Protein AF-A0A2A2Q1C1-F1 (afdb_monomer)

Radius of gyration: 23.85 Å; Cα contacts (8 Å, |Δi|>4): 37; chains: 1; bounding box: 50×36×59 Å

Structure (mmCIF, N/CA/C/O backbone):
data_AF-A0A2A2Q1C1-F1
#
_entry.id   AF-A0A2A2Q1C1-F1
#
loop_
_atom_site.group_PDB
_atom_site.id
_atom_site.type_symbol
_atom_site.label_atom_id
_atom_site.label_alt_id
_atom_site.label_comp_id
_atom_site.label_asym_id
_atom_site.label_entity_id
_atom_site.label_seq_id
_atom_site.pdbx_PDB_ins_code
_atom_site.Cartn_x
_atom_site.Cartn_y
_atom_site.Cartn_z
_atom_site.occupancy
_atom_site.B_iso_or_equiv
_atom_site.auth_seq_id
_atom_site.auth_comp_id
_atom_site.auth_asym_id
_atom_site.auth_atom_id
_atom_site.pdbx_PDB_model_num
ATOM 1 N N . MET A 1 1 ? -21.187 -12.355 27.195 1.00 85.00 1 MET A N 1
ATOM 2 C CA . MET A 1 1 ? -20.391 -12.994 28.270 1.00 85.00 1 MET A CA 1
ATOM 3 C C . MET A 1 1 ? -19.266 -12.049 28.677 1.00 85.00 1 MET A C 1
ATOM 5 O O . MET A 1 1 ? -18.881 -11.233 27.847 1.00 85.00 1 MET A O 1
ATOM 9 N N . LYS A 1 2 ? -18.776 -12.094 29.924 1.00 84.38 2 LYS A N 1
ATOM 10 C CA . LYS A 1 2 ? -17.624 -11.284 30.364 1.00 84.38 2 LYS A CA 1
ATOM 11 C C . LYS A 1 2 ? -16.351 -12.103 30.167 1.00 84.38 2 LYS A C 1
ATOM 13 O O . LYS A 1 2 ? -16.282 -13.227 30.647 1.00 84.38 2 LYS A O 1
ATOM 18 N N . THR A 1 3 ? -15.380 -11.539 29.465 1.00 89.44 3 THR A N 1
ATOM 19 C CA . THR A 1 3 ? -14.096 -12.177 29.159 1.00 89.44 3 THR A CA 1
ATOM 20 C C . THR A 1 3 ? -12.964 -11.254 29.589 1.00 89.44 3 THR A C 1
ATOM 22 O O . THR A 1 3 ? -13.099 -10.031 29.515 1.00 89.44 3 THR A O 1
ATOM 25 N N . THR A 1 4 ? -11.854 -11.835 30.033 1.00 91.38 4 THR A N 1
ATOM 26 C CA . THR A 1 4 ? -10.646 -11.099 30.417 1.00 91.38 4 THR A CA 1
ATOM 27 C C . THR A 1 4 ? -9.554 -11.425 29.408 1.00 91.38 4 THR A C 1
ATOM 29 O O . THR A 1 4 ? -9.300 -12.598 29.153 1.00 91.38 4 THR A O 1
ATOM 32 N N . PHE A 1 5 ? -8.934 -10.396 28.833 1.00 89.50 5 PHE A N 1
ATOM 33 C CA . PHE A 1 5 ? -7.812 -10.522 27.906 1.00 89.50 5 PHE A CA 1
ATOM 34 C C . PHE A 1 5 ? -6.600 -9.831 28.511 1.00 89.50 5 PHE A C 1
ATOM 36 O O . PHE A 1 5 ? -6.723 -8.706 29.001 1.00 89.50 5 PHE A O 1
ATOM 43 N N . ASP A 1 6 ? -5.452 -10.495 28.458 1.00 93.31 6 ASP A N 1
ATOM 44 C CA . ASP A 1 6 ? -4.178 -9.847 28.729 1.00 93.31 6 ASP A CA 1
ATOM 45 C C . ASP A 1 6 ? -3.699 -9.171 27.441 1.00 93.31 6 ASP A C 1
ATOM 47 O O . ASP A 1 6 ? -3.636 -9.803 26.384 1.00 93.31 6 ASP A O 1
ATOM 51 N N . LEU A 1 7 ? -3.452 -7.866 27.508 1.00 93.56 7 LEU A N 1
ATOM 52 C CA . LEU A 1 7 ? -3.081 -7.046 26.363 1.00 93.56 7 LEU A CA 1
ATOM 53 C C . LEU A 1 7 ? -1.830 -6.236 26.705 1.00 93.56 7 LEU A C 1
ATOM 55 O O . LEU A 1 7 ? -1.782 -5.625 27.776 1.00 93.56 7 LEU A O 1
ATOM 59 N N . PRO A 1 8 ? -0.863 -6.133 25.773 1.00 95.75 8 PRO A N 1
ATOM 60 C CA . PRO A 1 8 ? 0.263 -5.225 25.916 1.00 95.75 8 PRO A CA 1
ATOM 61 C C . PRO A 1 8 ? -0.193 -3.799 26.272 1.00 95.75 8 PRO A C 1
ATOM 63 O O . PRO A 1 8 ? -1.176 -3.307 25.701 1.00 95.75 8 PRO A O 1
ATOM 66 N N . PRO A 1 9 ? 0.527 -3.097 27.166 1.00 92.38 9 PRO A N 1
ATOM 67 C CA . PRO A 1 9 ? 0.112 -1.787 27.673 1.00 92.38 9 PRO A CA 1
ATOM 68 C C . PRO A 1 9 ? -0.048 -0.743 26.560 1.00 92.38 9 PRO A C 1
ATOM 70 O O . PRO A 1 9 ? -0.954 0.090 26.620 1.00 92.38 9 PRO A O 1
ATOM 73 N N . GLU A 1 10 ? 0.770 -0.833 25.510 1.00 95.56 10 GLU A N 1
ATOM 74 C CA . GLU A 1 10 ? 0.686 0.046 24.341 1.00 95.56 10 GLU A CA 1
ATOM 75 C C . GLU A 1 10 ? -0.650 -0.105 23.598 1.00 95.56 10 GLU A C 1
ATOM 77 O O . GLU A 1 10 ? -1.296 0.896 23.287 1.00 95.56 10 GLU A O 1
ATOM 82 N N . LEU A 1 11 ? -1.138 -1.338 23.406 1.00 94.75 11 LEU A N 1
ATOM 83 C CA . LEU A 1 11 ? -2.426 -1.580 22.743 1.00 94.75 11 LEU A CA 1
ATOM 84 C C . LEU A 1 11 ? -3.594 -1.063 23.582 1.00 94.75 11 LEU A C 1
ATOM 86 O O . LEU A 1 11 ? -4.543 -0.489 23.050 1.00 94.75 11 LEU A O 1
ATOM 90 N N . VAL A 1 12 ? -3.520 -1.214 24.906 1.00 94.62 12 VAL A N 1
ATOM 91 C CA . VAL A 1 12 ? -4.530 -0.656 25.815 1.00 94.62 12 VAL A CA 1
ATOM 92 C C . VAL A 1 12 ? -4.553 0.872 25.723 1.00 94.62 12 VAL A C 1
ATOM 94 O O . VAL A 1 12 ? -5.632 1.471 25.742 1.00 94.62 12 VAL A O 1
ATOM 97 N N . ARG A 1 13 ? -3.384 1.515 25.605 1.00 95.88 13 ARG A N 1
ATOM 98 C CA . ARG A 1 13 ? -3.273 2.970 25.434 1.00 95.88 13 ARG A CA 1
ATOM 99 C C . ARG A 1 13 ? -3.907 3.429 24.125 1.00 95.88 13 ARG A C 1
ATOM 101 O O . ARG A 1 13 ? -4.723 4.349 24.145 1.00 95.88 13 ARG A O 1
ATOM 108 N N . GLU A 1 14 ? -3.588 2.774 23.014 1.00 95.75 14 GLU A N 1
ATOM 109 C CA . GLU A 1 14 ? -4.164 3.091 21.702 1.00 95.75 14 GLU A CA 1
ATOM 110 C C . GLU A 1 14 ? -5.683 2.909 21.678 1.00 95.75 14 GLU A C 1
ATOM 112 O O . GLU A 1 14 ? -6.409 3.774 21.185 1.00 95.75 14 GLU A O 1
A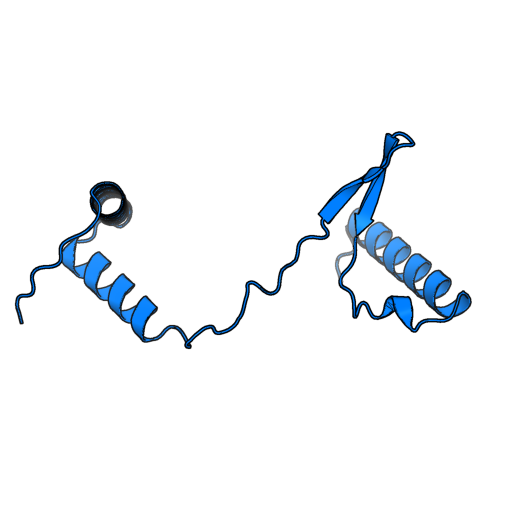TOM 117 N N . LEU A 1 15 ? -6.183 1.824 22.274 1.00 94.25 15 LEU A N 1
ATOM 118 C CA . LEU A 1 15 ? -7.613 1.544 22.343 1.00 94.25 15 LEU A CA 1
ATOM 119 C C . LEU A 1 15 ? -8.365 2.628 23.130 1.00 94.25 15 LEU A C 1
ATOM 121 O O . LEU A 1 15 ? -9.448 3.055 22.725 1.00 94.25 15 LEU A O 1
ATOM 125 N N . LYS A 1 16 ? -7.773 3.115 24.230 1.00 94.44 16 LYS A N 1
ATOM 126 C CA . LYS A 1 16 ? -8.312 4.236 25.016 1.00 94.44 16 LYS A CA 1
ATOM 127 C C . LYS A 1 16 ? -8.307 5.542 24.228 1.00 94.44 16 LYS A C 1
ATOM 129 O O . LYS A 1 16 ? -9.328 6.221 24.215 1.00 94.44 16 LYS A O 1
ATOM 134 N N . LEU A 1 17 ? -7.204 5.875 23.557 1.00 97.19 17 LEU A N 1
ATOM 135 C CA . LEU A 1 17 ? -7.116 7.079 22.722 1.00 97.19 17 LEU A CA 1
ATOM 136 C C . LEU A 1 17 ? -8.180 7.066 21.623 1.00 97.19 17 LEU A C 1
ATOM 138 O O . LEU A 1 17 ? -8.890 8.049 21.432 1.00 97.19 17 LEU A O 1
ATOM 142 N N . ARG A 1 18 ? -8.353 5.923 20.957 1.00 94.38 18 ARG A N 1
ATOM 143 C CA . ARG A 1 18 ? -9.368 5.746 19.919 1.00 94.38 18 ARG A CA 1
ATOM 144 C C . ARG A 1 18 ? -10.788 5.905 20.460 1.00 94.38 18 ARG A C 1
ATOM 146 O O . ARG A 1 18 ? -11.598 6.584 19.841 1.00 94.38 18 ARG A O 1
ATOM 153 N N . ALA A 1 19 ? -11.075 5.342 21.633 1.00 96.44 1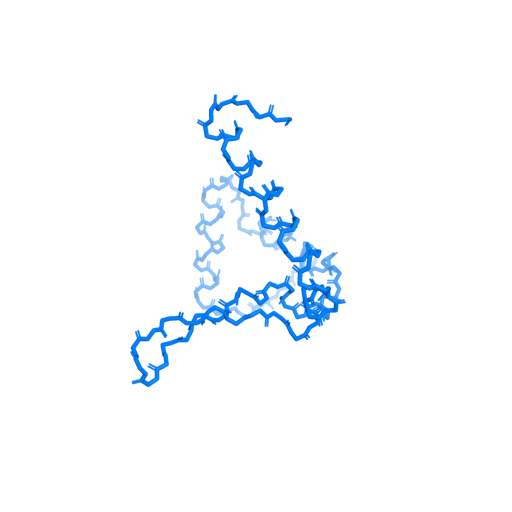9 ALA A N 1
ATOM 154 C CA . ALA A 1 19 ? -12.366 5.506 22.298 1.00 96.44 19 ALA A CA 1
ATOM 155 C C . ALA A 1 19 ? -12.669 6.973 22.646 1.00 96.44 19 ALA A C 1
ATOM 157 O O . ALA A 1 19 ? -13.794 7.425 22.443 1.00 96.44 19 ALA A O 1
ATOM 158 N N . VAL A 1 20 ? -11.662 7.726 23.101 1.00 97.00 20 VAL A N 1
ATOM 159 C CA . VAL A 1 20 ? -11.784 9.169 23.358 1.00 97.00 20 VAL A CA 1
ATOM 160 C C . VAL A 1 20 ? -12.035 9.938 22.061 1.00 97.00 20 VAL A C 1
ATOM 162 O O . VAL A 1 20 ? -12.980 10.717 22.004 1.00 97.00 20 VAL A O 1
ATOM 165 N N . HIS A 1 21 ? -11.242 9.694 21.013 1.00 94.88 21 HIS A N 1
ATOM 166 C CA . HIS A 1 21 ? -11.390 10.379 19.724 1.00 94.88 21 HIS A CA 1
ATOM 167 C C . HIS A 1 21 ? -12.743 10.112 19.056 1.00 94.88 21 HIS A C 1
ATOM 169 O O . HIS A 1 21 ? -13.320 11.015 18.460 1.00 94.88 21 HIS A O 1
ATOM 175 N N . GLU A 1 22 ? -13.259 8.887 19.159 1.00 92.19 22 GLU A N 1
ATOM 176 C CA . GLU A 1 22 ? -14.554 8.515 18.583 1.00 92.19 22 GLU A CA 1
ATOM 177 C C . GLU A 1 22 ? -15.739 8.890 19.497 1.00 92.19 22 GLU A C 1
ATOM 179 O O . GLU A 1 22 ? -16.888 8.759 19.082 1.00 92.19 22 GLU A O 1
ATOM 184 N N . GLY A 1 23 ? -15.496 9.332 20.739 1.00 94.81 23 GLY A N 1
ATOM 185 C CA . GLY A 1 23 ? -16.553 9.597 21.723 1.00 94.81 23 GLY A CA 1
ATOM 186 C C . GLY A 1 23 ? -17.334 8.340 22.130 1.00 94.81 23 GLY A C 1
ATOM 187 O O . GLY A 1 23 ? -18.506 8.416 22.502 1.00 94.81 23 GLY A O 1
ATOM 188 N N . ARG A 1 24 ? -16.709 7.160 22.034 1.00 96.56 24 ARG A N 1
ATOM 189 C CA . ARG A 1 24 ? -17.338 5.845 22.244 1.00 96.56 24 ARG A CA 1
ATOM 190 C C . ARG A 1 24 ? -16.797 5.160 23.493 1.00 96.56 24 ARG A C 1
ATOM 192 O O . ARG A 1 24 ? -15.716 5.464 23.989 1.00 96.56 24 ARG A O 1
ATOM 199 N N . LYS A 1 25 ? -17.536 4.178 24.019 1.00 95.12 25 LYS A N 1
ATOM 200 C CA . LYS A 1 25 ? -17.052 3.376 25.153 1.00 95.12 25 LYS A CA 1
ATOM 201 C C . LYS A 1 25 ? -15.971 2.407 24.677 1.00 95.12 25 LYS A C 1
ATOM 203 O O . LYS A 1 25 ? -16.113 1.771 23.635 1.00 95.12 25 LYS A O 1
ATOM 208 N N . LEU A 1 26 ? -14.945 2.208 25.507 1.00 92.81 26 LEU A N 1
ATOM 209 C CA . LEU A 1 26 ? -13.815 1.315 25.218 1.00 92.81 26 LEU A CA 1
ATOM 210 C C . LEU A 1 26 ? -14.252 -0.099 24.806 1.00 92.81 26 LEU A C 1
ATOM 212 O O . LEU A 1 26 ? -13.700 -0.670 23.876 1.00 92.81 26 LEU A O 1
ATOM 216 N N . LYS A 1 27 ? -15.275 -0.644 25.474 1.00 91.81 27 LYS A N 1
ATOM 217 C CA . LYS A 1 27 ? -15.830 -1.974 25.185 1.00 91.81 27 LYS A CA 1
ATOM 218 C C . LYS A 1 27 ? -16.445 -2.089 23.784 1.00 91.81 27 LYS A C 1
ATOM 220 O O . LYS A 1 27 ? -16.361 -3.153 23.185 1.00 91.81 27 LYS A O 1
ATOM 225 N N . ASP A 1 28 ? -17.035 -1.009 23.273 1.00 94.38 28 ASP A N 1
ATOM 226 C CA . ASP A 1 28 ? -17.712 -1.008 21.975 1.00 94.38 28 ASP A CA 1
ATOM 227 C C . ASP A 1 28 ? -16.663 -0.915 20.858 1.00 94.38 28 ASP A C 1
ATOM 229 O O . ASP A 1 28 ? -16.715 -1.671 19.893 1.00 94.38 28 ASP A O 1
ATOM 233 N N . VAL A 1 29 ? -15.639 -0.074 21.053 1.00 94.75 29 VAL A N 1
ATOM 234 C CA . VAL A 1 29 ? -14.463 -0.003 20.168 1.00 94.75 29 VAL A CA 1
ATOM 235 C C . VAL A 1 29 ? -13.711 -1.335 20.149 1.00 94.75 29 VAL A C 1
ATOM 237 O O . VAL A 1 29 ? -13.366 -1.832 19.081 1.00 94.75 29 VAL A O 1
ATOM 240 N N . ALA A 1 30 ? -13.496 -1.950 21.316 1.00 93.56 30 ALA A N 1
ATOM 241 C CA . ALA A 1 30 ? -12.860 -3.261 21.424 1.00 93.56 30 ALA A CA 1
ATOM 242 C C . ALA A 1 30 ? -13.646 -4.337 20.662 1.00 93.56 30 ALA A C 1
ATOM 244 O O . ALA A 1 30 ? -13.065 -5.091 19.886 1.00 93.56 30 ALA A O 1
ATOM 245 N N . ALA A 1 31 ? -14.968 -4.393 20.857 1.00 93.75 31 ALA A N 1
ATOM 246 C CA . ALA A 1 31 ? -15.828 -5.364 20.190 1.00 93.75 31 ALA A CA 1
ATOM 247 C C . ALA A 1 31 ? -15.825 -5.186 18.665 1.00 93.75 31 ALA A C 1
ATOM 249 O O . ALA A 1 31 ? -15.735 -6.176 17.944 1.00 93.75 31 ALA A O 1
ATOM 250 N N . ASP A 1 32 ? -15.881 -3.949 18.171 1.00 93.94 32 ASP A N 1
ATOM 251 C CA . ASP A 1 32 ? -15.846 -3.670 16.733 1.00 93.94 32 ASP A CA 1
ATOM 252 C C . ASP A 1 32 ? -14.505 -4.050 16.102 1.00 93.94 32 ASP A C 1
ATOM 254 O O . ASP A 1 32 ? -14.478 -4.629 15.018 1.00 93.94 32 ASP A O 1
ATOM 258 N N . LEU A 1 33 ? -13.387 -3.752 16.770 1.00 93.31 33 LEU A N 1
ATOM 259 C CA . LEU A 1 33 ? -12.062 -4.128 16.274 1.00 93.31 33 LEU A CA 1
ATOM 260 C C . LEU A 1 33 ? -11.874 -5.645 16.259 1.00 93.31 33 LEU A C 1
ATOM 262 O O . LEU A 1 33 ? -11.339 -6.172 15.287 1.00 93.31 33 LEU A O 1
ATOM 266 N N . LEU A 1 34 ? -12.358 -6.346 17.287 1.00 92.88 34 LEU A N 1
ATOM 267 C CA . LEU A 1 34 ? -12.333 -7.807 17.322 1.00 92.88 34 LEU A CA 1
ATOM 268 C C . LEU A 1 34 ? -13.188 -8.409 16.203 1.00 92.88 34 LEU A C 1
ATOM 270 O O . LEU A 1 34 ? -12.706 -9.290 15.504 1.00 92.88 34 LEU A O 1
ATOM 274 N N . LYS A 1 35 ? -14.407 -7.903 15.972 1.00 93.38 35 LYS A N 1
ATOM 275 C CA . LYS A 1 35 ? -15.252 -8.347 14.848 1.00 93.38 35 LYS A CA 1
ATOM 276 C C . LYS A 1 35 ? -14.549 -8.157 13.509 1.00 93.38 35 LYS A C 1
ATOM 278 O O . LYS A 1 35 ? -14.418 -9.109 12.759 1.00 93.38 35 LYS A O 1
ATOM 283 N N . ARG A 1 36 ? -13.997 -6.966 13.256 1.00 90.88 36 ARG A N 1
ATOM 284 C CA . ARG A 1 36 ? -13.240 -6.685 12.024 1.00 90.88 36 ARG A CA 1
ATOM 285 C C . ARG A 1 36 ? -12.031 -7.601 11.850 1.00 90.88 36 ARG A C 1
ATOM 287 O O . ARG A 1 36 ? -11.711 -7.948 10.724 1.00 90.88 36 ARG A O 1
ATOM 294 N N . GLY A 1 37 ? -11.353 -7.959 12.940 1.00 88.62 37 GLY A N 1
ATOM 295 C CA . GLY A 1 37 ? -10.230 -8.894 12.908 1.00 88.62 37 GLY A CA 1
ATOM 296 C C . GLY A 1 37 ? -10.652 -10.337 12.626 1.00 88.62 37 GLY A C 1
ATOM 297 O O . GLY A 1 37 ? -9.923 -11.045 11.945 1.00 88.62 37 GLY A O 1
ATOM 298 N N . LEU A 1 38 ? -11.823 -10.756 13.115 1.00 89.88 38 LEU A N 1
ATOM 299 C CA . LEU A 1 38 ? -12.387 -12.088 12.867 1.00 89.88 38 LEU A CA 1
ATOM 300 C C . LEU A 1 38 ? -13.012 -12.215 11.469 1.00 89.88 38 LEU A C 1
ATOM 302 O O . LEU A 1 38 ? -12.922 -13.277 10.864 1.00 89.88 38 LEU A O 1
ATOM 306 N N . ASP A 1 39 ? -13.613 -11.138 10.961 1.00 87.81 39 ASP A N 1
ATOM 307 C CA . ASP A 1 39 ? -14.181 -11.057 9.609 1.00 87.81 39 ASP A CA 1
ATOM 308 C C . ASP A 1 39 ? -13.108 -10.783 8.543 1.00 87.81 39 ASP A C 1
ATOM 310 O O . ASP A 1 39 ? -13.377 -10.866 7.341 1.00 87.81 39 ASP A O 1
ATOM 314 N N . ALA A 1 40 ? -11.889 -10.420 8.961 1.00 80.38 40 ALA A N 1
ATOM 315 C CA . ALA A 1 40 ? -10.785 -10.252 8.037 1.00 80.38 40 ALA A CA 1
ATOM 316 C C . ALA A 1 40 ? -10.505 -11.611 7.377 1.00 80.38 40 ALA A C 1
ATOM 318 O O . ALA A 1 40 ? -10.274 -12.590 8.090 1.00 80.38 40 ALA A O 1
ATOM 319 N N . PRO A 1 41 ? -10.502 -11.700 6.033 1.00 77.06 41 PRO A N 1
ATOM 320 C CA . PRO A 1 41 ? -10.102 -12.932 5.368 1.00 77.06 41 PRO A CA 1
ATOM 321 C C . PRO A 1 41 ? -8.716 -13.316 5.882 1.00 77.06 41 PRO A C 1
ATOM 323 O O . PRO A 1 41 ? -7.871 -12.423 6.007 1.00 77.06 41 PRO A O 1
ATOM 326 N N . GLU A 1 42 ? -8.484 -14.605 6.175 1.00 64.06 42 GLU A N 1
ATOM 327 C CA . GLU A 1 42 ? -7.151 -15.110 6.519 1.00 64.06 42 GLU A CA 1
ATOM 328 C C . GLU A 1 42 ? -6.194 -14.704 5.405 1.00 64.06 42 GLU A C 1
ATOM 330 O O . GLU A 1 42 ? -6.085 -15.325 4.344 1.00 64.06 42 GLU A O 1
ATOM 335 N N . THR A 1 43 ? -5.527 -13.582 5.624 1.00 55.31 43 THR A N 1
ATOM 336 C CA . THR A 1 43 ? -4.599 -13.039 4.668 1.00 55.31 43 THR A CA 1
ATOM 337 C C . THR A 1 43 ? -3.324 -13.851 4.858 1.00 55.31 43 THR A C 1
ATOM 339 O O . THR A 1 43 ? -2.390 -13.503 5.566 1.00 55.31 43 THR A O 1
ATOM 342 N N . THR A 1 44 ? -3.270 -14.974 4.149 1.00 54.16 44 THR A N 1
ATOM 343 C CA . THR A 1 44 ? -2.007 -15.516 3.635 1.00 54.16 44 THR A CA 1
ATOM 344 C C . THR A 1 44 ? -1.410 -14.598 2.560 1.00 54.16 44 THR A C 1
ATOM 346 O O . THR A 1 44 ? -0.362 -14.893 1.981 1.00 54.16 44 THR A O 1
ATOM 349 N N . ALA A 1 45 ? -2.010 -13.429 2.316 1.00 49.25 45 ALA A N 1
ATOM 350 C CA . ALA A 1 45 ? -1.375 -12.351 1.596 1.00 49.25 45 ALA A CA 1
ATOM 351 C C . ALA A 1 45 ? -0.245 -11.756 2.452 1.00 49.25 45 ALA A C 1
ATOM 353 O O . ALA A 1 45 ? -0.405 -10.760 3.157 1.00 49.25 45 ALA A O 1
ATOM 354 N N . LYS A 1 46 ? 0.962 -12.318 2.292 1.00 52.53 46 LYS A N 1
ATOM 355 C CA . LYS A 1 46 ? 2.194 -11.511 2.308 1.00 52.53 46 LYS A CA 1
ATOM 356 C C . LYS A 1 46 ? 1.861 -10.131 1.735 1.00 52.53 46 LYS A C 1
ATOM 358 O O . LYS A 1 46 ? 1.235 -10.107 0.670 1.00 52.53 46 LYS A O 1
ATOM 363 N N . PRO A 1 47 ? 2.268 -9.015 2.367 1.00 46.50 47 PRO A N 1
ATOM 364 C CA . PRO A 1 47 ? 1.967 -7.694 1.843 1.00 46.50 47 PRO A CA 1
ATOM 365 C C . PRO A 1 47 ? 2.421 -7.646 0.387 1.00 46.50 47 PRO A C 1
ATOM 367 O O . PRO A 1 47 ? 3.614 -7.675 0.075 1.00 46.50 47 PRO A O 1
ATOM 370 N N . ARG A 1 48 ? 1.444 -7.639 -0.523 1.00 55.03 48 ARG A N 1
ATOM 371 C CA . ARG A 1 48 ? 1.661 -7.565 -1.964 1.00 55.03 48 ARG A CA 1
ATOM 372 C C . ARG A 1 48 ? 1.873 -6.103 -2.324 1.00 55.03 48 ARG A C 1
ATOM 374 O O . ARG A 1 48 ? 1.148 -5.519 -3.110 1.00 55.03 48 ARG A O 1
ATOM 381 N N . THR A 1 49 ? 2.889 -5.532 -1.699 1.00 51.00 49 THR A N 1
ATOM 382 C CA . THR A 1 49 ? 3.530 -4.274 -2.043 1.00 51.00 49 THR A CA 1
ATOM 383 C C . THR A 1 49 ? 4.987 -4.427 -1.630 1.00 51.00 49 THR A C 1
ATOM 385 O O . THR A 1 49 ? 5.475 -3.827 -0.674 1.00 51.00 49 THR A O 1
ATOM 388 N N . THR A 1 50 ? 5.738 -5.254 -2.363 1.00 57.38 50 THR A N 1
ATOM 389 C CA . THR A 1 50 ? 7.184 -5.043 -2.409 1.00 57.38 50 THR A CA 1
ATOM 390 C C . THR A 1 50 ? 7.382 -3.690 -3.078 1.00 57.38 50 THR A C 1
ATOM 392 O O . THR A 1 50 ? 7.509 -3.618 -4.299 1.00 57.38 50 THR A O 1
ATOM 395 N N . LYS A 1 51 ? 7.343 -2.605 -2.292 1.00 59.34 51 LYS A N 1
ATOM 396 C CA . LYS A 1 51 ? 7.912 -1.326 -2.713 1.00 59.34 51 LYS A CA 1
ATOM 397 C C . 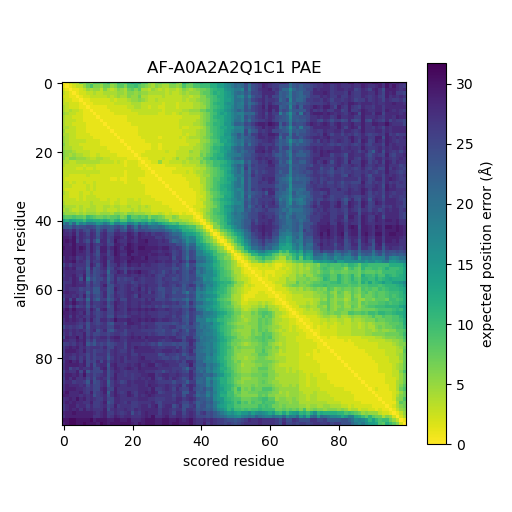LYS A 1 51 ? 9.279 -1.665 -3.309 1.00 59.34 51 LYS A C 1
ATOM 399 O O . LYS A 1 51 ? 10.008 -2.447 -2.680 1.00 59.34 51 LYS A O 1
ATOM 404 N N . PRO A 1 52 ? 9.593 -1.201 -4.527 1.00 62.75 52 PRO A N 1
ATOM 405 C CA . PRO A 1 52 ? 10.849 -1.575 -5.140 1.00 62.75 52 PRO A CA 1
ATOM 406 C C . PRO A 1 52 ? 11.978 -1.158 -4.196 1.00 62.75 52 PRO A C 1
ATOM 408 O O . PRO A 1 52 ? 12.007 -0.034 -3.692 1.00 62.75 52 PRO A O 1
ATOM 411 N N . LYS A 1 53 ? 12.861 -2.104 -3.869 1.00 78.94 53 LYS A N 1
ATOM 412 C CA . LYS A 1 53 ? 13.972 -1.829 -2.957 1.00 78.94 53 LYS A CA 1
ATOM 413 C C . LYS A 1 53 ? 14.975 -0.972 -3.718 1.00 78.94 53 LYS A C 1
ATOM 415 O O . LYS A 1 53 ? 15.578 -1.458 -4.674 1.00 78.94 53 LYS A O 1
ATOM 420 N N . ILE A 1 54 ? 15.129 0.281 -3.299 1.00 87.19 54 ILE A N 1
ATOM 421 C CA . ILE A 1 54 ? 16.214 1.146 -3.763 1.00 87.19 54 ILE A CA 1
ATOM 422 C C . ILE A 1 54 ? 17.502 0.638 -3.112 1.00 87.19 54 ILE A C 1
ATOM 424 O O . ILE A 1 54 ? 17.570 0.504 -1.890 1.00 87.19 54 ILE A O 1
ATOM 428 N N . GLN A 1 55 ? 18.502 0.306 -3.922 1.00 87.44 55 GLN A N 1
ATOM 429 C CA . GLN A 1 55 ? 19.825 -0.113 -3.462 1.00 87.44 55 GLN A CA 1
ATOM 430 C C . GLN A 1 55 ? 20.886 0.797 -4.063 1.00 87.44 55 GLN A C 1
ATOM 432 O O . GLN A 1 55 ? 20.908 0.982 -5.276 1.00 87.44 55 GLN A O 1
ATOM 437 N N . ILE A 1 56 ? 21.778 1.326 -3.229 1.00 90.25 56 ILE A N 1
ATOM 438 C CA . ILE A 1 56 ? 22.963 2.044 -3.701 1.00 90.25 56 ILE A CA 1
ATOM 439 C C . ILE A 1 56 ? 24.011 1.005 -4.098 1.00 90.25 56 ILE A C 1
ATOM 441 O O . ILE A 1 56 ? 24.370 0.144 -3.293 1.00 90.25 56 ILE A O 1
ATOM 445 N N . GLN A 1 57 ? 24.451 1.040 -5.352 1.00 88.88 57 GLN A N 1
ATOM 446 C CA . GLN A 1 57 ? 25.509 0.161 -5.842 1.00 88.88 57 GLN A CA 1
ATOM 447 C C . GLN A 1 57 ? 26.898 0.660 -5.419 1.00 88.88 57 GLN A C 1
ATOM 449 O O . GLN A 1 57 ? 27.061 1.789 -4.962 1.00 88.88 57 GLN A O 1
ATOM 454 N N . SER A 1 58 ? 27.926 -0.173 -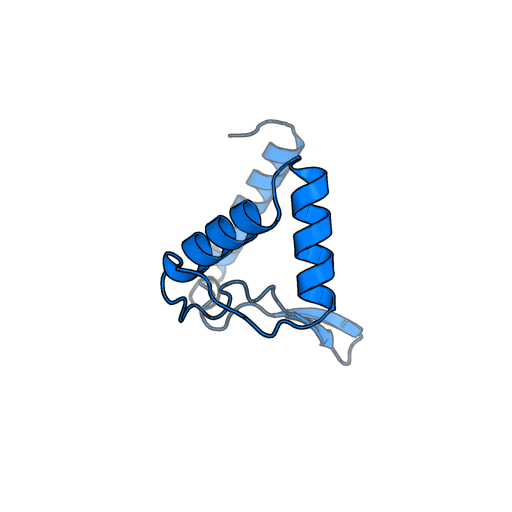5.602 1.00 91.75 58 SER A N 1
ATOM 455 C CA . SER A 1 58 ? 29.324 0.183 -5.312 1.00 91.75 58 SER A CA 1
ATOM 456 C C . SER A 1 58 ? 29.841 1.372 -6.132 1.00 91.75 58 SER A C 1
ATOM 458 O O . SER A 1 58 ? 30.779 2.037 -5.709 1.00 91.75 58 SER A O 1
ATOM 460 N N . ASN A 1 59 ? 29.216 1.669 -7.275 1.00 92.69 59 ASN A N 1
ATOM 461 C CA . ASN A 1 59 ? 29.487 2.853 -8.099 1.00 92.69 59 ASN A CA 1
ATOM 462 C C . ASN A 1 59 ? 28.734 4.119 -7.632 1.00 92.69 59 ASN A C 1
ATOM 464 O O . ASN A 1 59 ? 28.790 5.142 -8.307 1.00 92.69 59 ASN A O 1
ATOM 468 N N . GLY A 1 60 ? 27.998 4.049 -6.519 1.00 92.19 60 GLY A N 1
ATOM 469 C CA . GLY A 1 60 ? 27.227 5.161 -5.963 1.00 92.19 60 GLY A CA 1
ATOM 470 C C . GLY A 1 60 ? 25.862 5.404 -6.615 1.00 92.19 60 GLY A C 1
ATOM 471 O O . GLY A 1 60 ? 25.122 6.263 -6.139 1.00 92.19 60 GLY A O 1
ATOM 472 N N . LEU A 1 61 ? 25.481 4.658 -7.659 1.00 93.31 61 LEU A N 1
ATOM 473 C CA . LEU A 1 61 ? 24.202 4.866 -8.341 1.00 93.31 61 LEU A CA 1
ATOM 474 C C . LEU A 1 61 ? 23.051 4.126 -7.634 1.00 93.31 61 LEU A C 1
ATOM 476 O O . LEU A 1 61 ? 23.194 2.943 -7.292 1.00 93.31 61 LEU A O 1
ATOM 480 N N . PRO A 1 62 ? 21.890 4.781 -7.428 1.00 90.31 62 PRO A N 1
ATOM 481 C CA . PRO A 1 62 ? 20.703 4.121 -6.909 1.00 90.31 62 PRO A CA 1
ATOM 482 C C . PRO A 1 62 ? 20.073 3.229 -7.981 1.00 90.31 62 PRO A C 1
ATOM 484 O O . PRO A 1 62 ? 19.815 3.659 -9.103 1.00 90.31 62 PRO A O 1
ATOM 487 N N . VAL A 1 63 ? 19.762 1.987 -7.617 1.00 90.06 63 VAL A N 1
ATOM 488 C CA . VAL A 1 63 ? 19.033 1.045 -8.470 1.00 90.06 63 VAL A CA 1
ATOM 489 C C . VAL A 1 63 ? 17.730 0.635 -7.810 1.00 90.06 63 VAL A C 1
ATOM 491 O O . VAL A 1 63 ? 17.702 0.106 -6.698 1.00 90.06 63 VAL A O 1
ATOM 494 N N . VAL A 1 64 ? 16.640 0.860 -8.539 1.00 87.69 64 VAL A N 1
ATOM 495 C CA . VAL A 1 64 ? 15.279 0.490 -8.160 1.00 87.69 64 VAL A CA 1
ATOM 496 C C . VAL A 1 64 ? 15.038 -0.953 -8.603 1.00 87.69 64 VAL A C 1
ATOM 498 O O . VAL A 1 64 ? 14.884 -1.232 -9.790 1.00 87.69 64 VAL A O 1
ATOM 501 N N . ARG A 1 65 ? 15.041 -1.912 -7.667 1.00 83.75 65 ARG A N 1
ATOM 502 C CA . ARG A 1 65 ? 14.798 -3.322 -8.015 1.00 83.75 65 ARG A CA 1
ATOM 503 C C . ARG A 1 65 ? 13.306 -3.631 -8.110 1.00 83.75 65 ARG A C 1
ATOM 505 O O . ARG A 1 65 ? 12.603 -3.630 -7.099 1.00 83.75 65 ARG A O 1
ATOM 512 N N . CYS A 1 66 ? 12.856 -3.969 -9.315 1.00 77.00 66 CYS A N 1
ATOM 513 C CA . CYS A 1 66 ? 11.499 -4.440 -9.590 1.00 77.00 66 CYS A CA 1
ATOM 514 C C . CYS A 1 66 ? 11.278 -5.898 -9.150 1.00 77.00 66 CYS A C 1
ATOM 516 O O . CYS A 1 66 ? 12.225 -6.663 -8.940 1.00 77.00 66 CYS A O 1
ATOM 518 N N . ALA A 1 67 ? 10.008 -6.298 -9.042 1.00 80.50 67 ALA A N 1
ATOM 519 C CA . ALA A 1 67 ? 9.629 -7.677 -8.745 1.00 80.50 67 ALA A CA 1
ATOM 520 C C . ALA A 1 67 ? 10.170 -8.662 -9.798 1.00 80.50 67 ALA A C 1
ATOM 522 O O . ALA A 1 67 ? 10.306 -8.343 -10.982 1.00 80.50 67 ALA A O 1
ATOM 523 N N . ALA A 1 68 ? 10.457 -9.895 -9.370 1.00 77.75 68 ALA A N 1
ATOM 524 C CA . ALA A 1 68 ? 11.079 -10.902 -10.227 1.00 77.75 68 ALA A CA 1
ATOM 525 C C . ALA A 1 68 ? 10.231 -11.279 -11.456 1.00 77.75 68 ALA A C 1
ATOM 527 O O . ALA A 1 68 ? 10.802 -11.703 -12.457 1.00 77.75 68 ALA A O 1
ATOM 528 N N . ASN A 1 69 ? 8.914 -11.090 -11.391 1.00 82.44 69 ASN A N 1
ATOM 529 C CA . ASN A 1 69 ? 7.928 -11.388 -12.428 1.00 82.44 69 ASN A CA 1
ATOM 530 C C . ASN A 1 69 ? 7.382 -10.130 -13.134 1.00 82.44 69 ASN A C 1
ATOM 532 O O . ASN A 1 69 ? 6.285 -10.177 -13.690 1.00 82.44 69 ASN A O 1
ATOM 536 N N . ALA A 1 70 ? 8.106 -9.006 -13.087 1.00 84.00 70 ALA A N 1
ATOM 537 C CA . ALA A 1 70 ? 7.688 -7.774 -13.750 1.00 84.00 70 ALA A CA 1
ATOM 538 C C . ALA A 1 70 ? 7.436 -8.004 -15.259 1.00 84.00 70 ALA A C 1
ATOM 540 O O . ALA A 1 70 ? 8.290 -8.615 -15.911 1.00 84.00 70 ALA A O 1
ATOM 541 N N . PRO A 1 71 ? 6.317 -7.506 -15.828 1.00 85.69 71 PRO A N 1
AT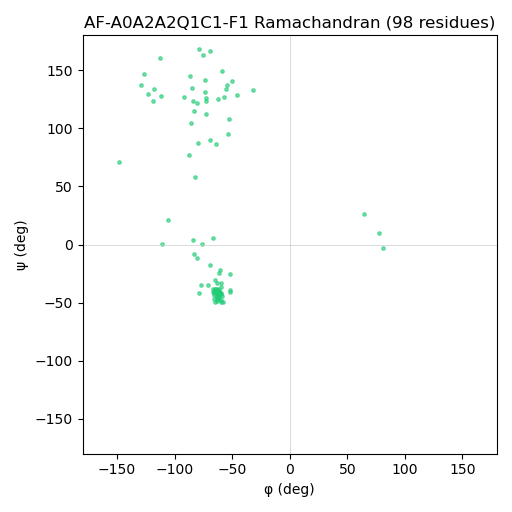OM 542 C CA . PRO A 1 71 ? 5.994 -7.665 -17.251 1.00 85.69 71 PRO A CA 1
ATOM 543 C C . PRO A 1 71 ? 7.126 -7.229 -18.185 1.00 85.69 71 PRO A C 1
ATOM 545 O O . PRO A 1 71 ? 7.448 -7.957 -19.119 1.00 85.69 71 PRO A O 1
ATOM 548 N N . ALA A 1 72 ? 7.812 -6.136 -17.831 1.00 86.50 72 ALA A N 1
ATOM 549 C CA . ALA A 1 72 ? 8.962 -5.588 -18.550 1.00 86.50 72 ALA A CA 1
ATOM 550 C C . ALA A 1 72 ? 10.082 -6.606 -18.841 1.00 86.50 72 ALA A C 1
ATOM 552 O O . ALA A 1 72 ? 10.811 -6.447 -19.809 1.00 86.50 72 ALA A O 1
ATOM 553 N N . LYS A 1 73 ? 10.217 -7.687 -18.054 1.00 87.75 73 LYS A N 1
ATOM 554 C CA . LYS A 1 73 ? 11.223 -8.736 -18.312 1.00 87.75 73 LYS A CA 1
ATOM 555 C C . LYS A 1 73 ? 10.952 -9.582 -19.558 1.00 87.75 73 LYS A C 1
ATOM 557 O O . LYS A 1 73 ? 11.838 -10.317 -19.979 1.00 87.75 73 LYS A O 1
ATOM 562 N N . ARG A 1 74 ? 9.720 -9.566 -20.068 1.00 92.38 74 ARG A N 1
ATOM 563 C CA . ARG A 1 74 ? 9.282 -10.359 -21.228 1.00 92.38 74 ARG A CA 1
ATOM 564 C C . ARG A 1 74 ? 8.990 -9.494 -22.452 1.00 92.38 74 ARG A C 1
ATOM 566 O O . ARG A 1 74 ? 8.589 -10.039 -23.470 1.00 92.38 74 ARG A O 1
ATOM 573 N N . MET A 1 75 ? 9.163 -8.182 -22.324 1.00 93.94 75 MET A N 1
ATOM 574 C CA . MET A 1 75 ? 8.935 -7.229 -23.399 1.00 93.94 75 MET A CA 1
ATOM 575 C C . MET A 1 75 ? 10.196 -7.094 -24.251 1.00 93.94 75 MET A C 1
ATOM 577 O O . MET A 1 75 ? 11.320 -7.164 -23.748 1.00 93.94 75 MET A O 1
ATOM 581 N N . THR A 1 76 ? 9.999 -6.902 -25.544 1.00 96.62 76 THR A N 1
ATOM 582 C CA . THR A 1 76 ? 11.039 -6.507 -26.492 1.00 96.62 76 THR A CA 1
ATOM 583 C C . THR A 1 76 ? 11.485 -5.064 -26.242 1.00 96.62 76 THR A C 1
ATOM 585 O O . THR A 1 76 ? 10.832 -4.307 -25.521 1.00 96.62 76 THR A O 1
ATOM 588 N N . ALA A 1 77 ? 12.605 -4.659 -26.847 1.00 95.50 77 ALA A N 1
ATOM 589 C CA . ALA A 1 77 ? 13.096 -3.286 -26.729 1.00 95.50 77 ALA A CA 1
ATOM 590 C C . ALA A 1 77 ? 12.073 -2.259 -27.248 1.00 95.50 77 ALA A C 1
ATOM 592 O O . ALA A 1 77 ? 11.840 -1.247 -26.592 1.00 95.50 77 ALA A O 1
ATOM 5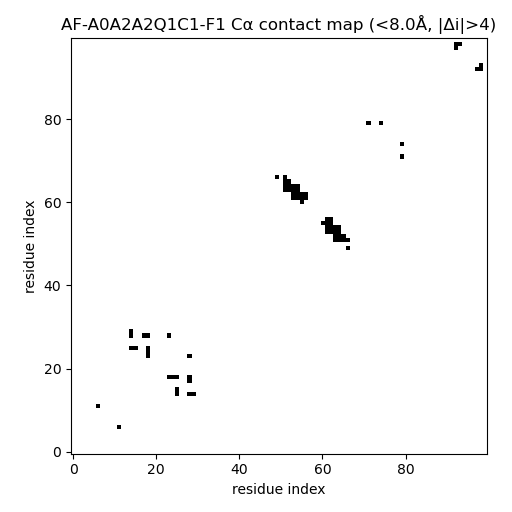93 N N . ASP A 1 78 ? 11.414 -2.549 -28.371 1.00 97.12 78 ASP A N 1
ATOM 594 C CA . ASP A 1 78 ? 10.415 -1.653 -28.962 1.00 97.12 78 ASP A CA 1
ATOM 595 C C . ASP A 1 78 ? 9.168 -1.523 -28.081 1.00 97.12 78 ASP A C 1
ATOM 597 O O . ASP A 1 78 ? 8.658 -0.422 -27.882 1.00 97.12 78 ASP A O 1
ATOM 601 N N . GLU A 1 79 ? 8.709 -2.628 -27.489 1.00 96.50 79 GLU A N 1
ATOM 602 C CA . GLU A 1 79 ? 7.593 -2.617 -26.538 1.00 96.50 79 GLU A CA 1
ATOM 603 C C . GLU A 1 79 ? 7.931 -1.819 -25.272 1.00 96.50 79 GLU A C 1
ATOM 605 O O . GLU A 1 79 ? 7.078 -1.106 -24.743 1.00 96.50 79 GLU A O 1
ATOM 610 N N . LEU A 1 80 ? 9.173 -1.907 -24.782 1.00 94.69 80 LEU A N 1
ATOM 611 C CA . LEU A 1 80 ? 9.626 -1.120 -23.632 1.00 94.69 80 LEU A CA 1
ATOM 612 C C . LEU A 1 80 ? 9.657 0.379 -23.947 1.00 94.69 80 LEU A C 1
ATOM 614 O O . LEU A 1 80 ? 9.193 1.176 -23.134 1.00 94.69 80 LEU A O 1
ATOM 618 N N . LEU A 1 81 ? 10.152 0.757 -25.127 1.00 96.81 81 LEU A N 1
ATOM 619 C CA . LEU A 1 81 ? 10.165 2.150 -25.579 1.00 96.81 81 LEU A CA 1
ATOM 620 C C . LEU A 1 81 ? 8.747 2.698 -25.783 1.00 96.81 81 LEU A C 1
ATOM 622 O O . LEU A 1 81 ? 8.482 3.860 -25.477 1.00 96.81 81 LEU A O 1
ATOM 626 N N . ALA A 1 82 ? 7.826 1.879 -26.294 1.00 96.69 82 ALA A N 1
ATOM 627 C CA . ALA A 1 82 ? 6.426 2.262 -26.434 1.00 96.69 82 ALA A CA 1
ATOM 628 C C . ALA A 1 82 ? 5.777 2.525 -25.065 1.00 96.69 82 ALA A C 1
ATOM 630 O O . ALA A 1 82 ? 5.153 3.569 -24.881 1.00 96.69 82 ALA A O 1
ATOM 631 N N . LEU A 1 83 ? 5.995 1.627 -24.098 1.00 94.31 83 LEU A N 1
ATOM 632 C CA . LEU A 1 83 ? 5.497 1.773 -22.729 1.00 94.31 83 LEU A CA 1
ATOM 633 C C . LEU A 1 83 ? 6.047 3.029 -22.039 1.00 94.31 83 LEU A C 1
ATOM 635 O O . LEU A 1 83 ? 5.307 3.728 -21.353 1.00 94.31 83 LEU A O 1
ATOM 639 N N . GLU A 1 84 ? 7.336 3.327 -22.219 1.00 95.06 84 GLU A N 1
ATOM 640 C CA . GLU A 1 84 ? 7.951 4.549 -21.692 1.00 95.06 84 GLU A CA 1
ATOM 641 C C . GLU A 1 84 ? 7.267 5.802 -22.250 1.00 95.06 84 GLU A C 1
ATOM 643 O O . GLU A 1 84 ? 6.866 6.682 -21.490 1.00 95.06 84 GLU A O 1
ATOM 648 N N . ARG A 1 85 ? 7.089 5.869 -23.574 1.00 97.44 85 ARG A N 1
ATOM 649 C CA . ARG A 1 85 ? 6.447 7.014 -24.236 1.00 97.44 85 ARG A CA 1
ATOM 650 C C . ARG A 1 85 ? 5.009 7.215 -23.772 1.00 97.44 85 ARG A C 1
ATOM 652 O O . ARG A 1 85 ? 4.614 8.351 -23.533 1.00 97.44 85 ARG A O 1
ATOM 659 N N . GLU A 1 86 ? 4.244 6.133 -23.640 1.00 96.50 86 GLU A N 1
ATOM 660 C CA . GLU A 1 86 ? 2.865 6.176 -23.145 1.00 96.50 86 GLU A CA 1
ATOM 661 C C . GLU A 1 86 ? 2.803 6.707 -21.708 1.00 96.50 86 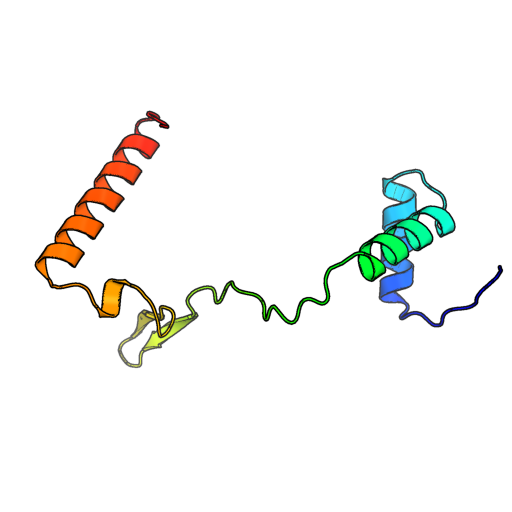GLU A C 1
ATOM 663 O O . GLU A 1 86 ? 2.018 7.610 -21.416 1.00 96.50 86 GLU A O 1
ATOM 668 N N . ALA A 1 87 ? 3.672 6.203 -20.826 1.00 93.50 87 ALA A N 1
ATOM 669 C CA . ALA A 1 87 ? 3.733 6.645 -19.437 1.00 93.50 87 ALA A CA 1
ATOM 670 C C . ALA A 1 87 ? 4.104 8.133 -19.320 1.00 93.50 87 ALA A C 1
ATOM 672 O O . ALA A 1 87 ? 3.440 8.873 -18.595 1.00 93.50 87 ALA A O 1
ATOM 673 N N . LEU A 1 88 ? 5.119 8.583 -20.066 1.00 95.94 88 LEU A N 1
ATOM 674 C CA . LEU A 1 88 ? 5.539 9.987 -20.084 1.00 95.94 88 LEU A CA 1
ATOM 675 C C . LEU A 1 88 ? 4.425 10.905 -20.603 1.00 95.94 88 LEU A C 1
ATOM 677 O O . LEU A 1 88 ? 4.118 11.911 -19.968 1.00 95.94 88 LEU A O 1
ATOM 681 N N . ALA A 1 89 ? 3.769 10.530 -21.704 1.00 95.56 89 ALA A N 1
ATOM 682 C CA . ALA A 1 89 ? 2.660 11.304 -22.255 1.00 95.56 89 ALA A CA 1
ATOM 683 C C . ALA A 1 89 ? 1.479 11.404 -21.273 1.00 95.56 89 ALA A C 1
ATOM 685 O O . ALA A 1 89 ? 0.875 12.468 -21.136 1.00 95.56 89 ALA A O 1
ATOM 686 N N . GLY A 1 90 ? 1.165 10.316 -20.562 1.00 94.62 90 GLY A N 1
ATOM 687 C CA . GLY A 1 90 ? 0.136 10.309 -19.522 1.00 94.62 90 GLY A CA 1
ATOM 688 C C . GLY A 1 90 ? 0.467 11.240 -18.352 1.00 94.62 90 GLY A C 1
ATOM 689 O O . GLY A 1 90 ? -0.392 12.010 -17.917 1.00 94.62 90 GLY A O 1
ATOM 690 N N . GLU A 1 91 ? 1.713 11.222 -17.869 1.00 93.88 91 GLU A N 1
ATOM 691 C CA . GLU A 1 91 ? 2.164 12.146 -16.823 1.00 93.88 91 GLU A CA 1
ATOM 692 C C . GLU A 1 91 ? 2.102 13.609 -17.272 1.00 93.88 91 GLU A C 1
ATOM 694 O O . GLU A 1 91 ? 1.670 14.470 -16.501 1.00 93.88 91 GLU A O 1
ATOM 699 N N . ASP A 1 92 ? 2.511 13.902 -18.506 1.00 94.81 92 ASP A N 1
ATOM 700 C CA . ASP A 1 92 ? 2.472 15.257 -19.054 1.00 94.81 92 ASP A CA 1
ATOM 701 C C . ASP A 1 92 ? 1.033 15.784 -19.133 1.00 94.81 92 ASP A C 1
ATOM 703 O O . ASP A 1 92 ? 0.758 16.901 -18.687 1.00 94.81 92 ASP A O 1
ATOM 707 N N . LEU A 1 93 ? 0.086 14.963 -19.601 1.00 94.00 93 LEU A N 1
ATOM 708 C CA . LEU A 1 93 ? -1.340 15.310 -19.605 1.00 94.00 93 LEU A CA 1
ATOM 709 C C . LEU A 1 93 ? -1.870 15.580 -18.193 1.00 94.00 93 LEU A C 1
ATOM 711 O O . LEU A 1 93 ? -2.568 16.574 -17.970 1.00 94.00 93 LEU A O 1
ATOM 715 N N . GLN A 1 94 ? -1.484 14.750 -17.222 1.00 90.62 94 GLN A N 1
ATOM 716 C CA . GLN A 1 94 ? -1.865 14.943 -15.826 1.00 90.62 94 GLN A CA 1
ATOM 717 C C . GLN A 1 94 ? -1.320 16.267 -15.264 1.00 90.62 94 GLN A C 1
ATOM 719 O O . GLN A 1 94 ? -2.048 16.993 -14.583 1.00 90.62 94 GLN A O 1
ATOM 724 N N . ARG A 1 95 ? -0.061 16.617 -15.559 1.00 90.62 95 ARG A N 1
ATOM 725 C CA . ARG A 1 95 ? 0.563 17.885 -15.128 1.00 90.62 95 ARG A CA 1
ATOM 726 C C . ARG A 1 95 ? -0.099 19.108 -15.759 1.00 90.62 95 ARG A C 1
ATOM 728 O O . ARG A 1 95 ? -0.157 20.156 -15.122 1.00 90.62 95 ARG A O 1
ATOM 735 N N . LEU A 1 96 ? -0.628 18.964 -16.971 1.00 92.81 96 LEU A N 1
ATOM 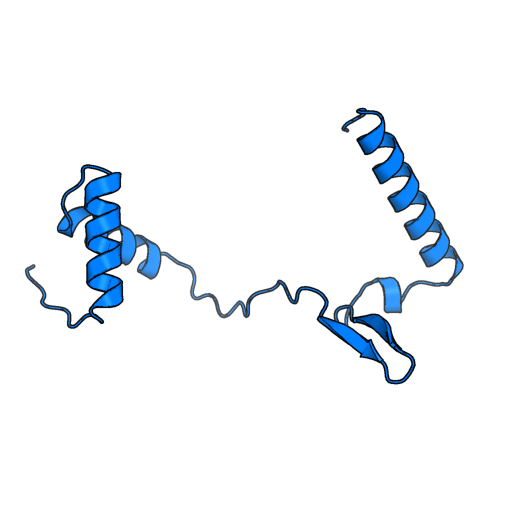736 C CA . LEU A 1 96 ? -1.415 19.993 -17.654 1.00 92.81 96 LEU A CA 1
ATOM 737 C C . LEU A 1 96 ? -2.848 20.12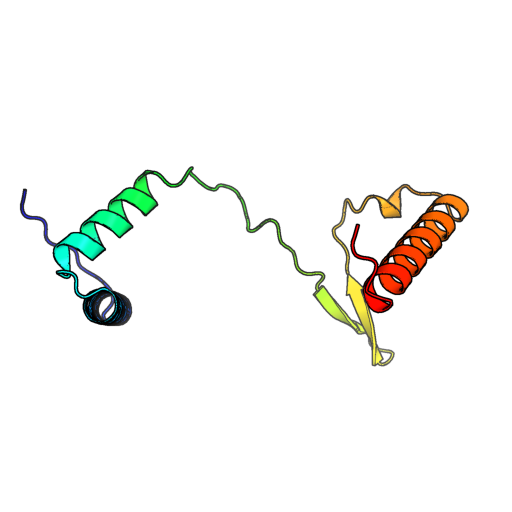8 -17.110 1.00 92.81 96 LEU A C 1
ATOM 739 O O . LEU A 1 96 ? -3.607 20.963 -17.593 1.00 92.81 96 LEU A O 1
ATOM 743 N N . GLY A 1 97 ? -3.230 19.344 -16.096 1.00 85.62 97 GLY A N 1
ATOM 744 C CA . GLY A 1 97 ? -4.564 19.396 -15.496 1.00 85.62 97 GLY A CA 1
ATOM 745 C C . GLY A 1 97 ? -5.642 18.705 -16.332 1.00 85.62 97 GLY A C 1
ATOM 746 O O . GLY A 1 97 ? -6.824 18.801 -16.006 1.00 85.62 97 GLY A O 1
ATOM 747 N N . HIS A 1 98 ? -5.254 17.977 -17.380 1.00 67.12 98 HIS A N 1
ATOM 748 C CA . HIS A 1 98 ? -6.143 17.103 -18.132 1.00 67.12 98 HIS A CA 1
ATOM 749 C C . HIS A 1 98 ? -6.156 15.726 -17.462 1.00 67.12 98 HIS A C 1
ATOM 751 O O . HIS A 1 98 ? -5.489 14.794 -17.903 1.00 67.12 98 HIS A O 1
ATOM 757 N N . ALA A 1 99 ? -6.877 15.609 -16.346 1.00 60.66 99 ALA A N 1
ATOM 758 C CA . ALA A 1 99 ? -7.184 14.301 -15.778 1.00 60.66 99 ALA A CA 1
ATOM 759 C C . ALA A 1 99 ? -8.235 13.601 -16.661 1.00 60.66 99 ALA A C 1
ATOM 761 O O . ALA A 1 99 ? -9.275 14.195 -16.954 1.00 60.66 99 ALA A O 1
ATOM 762 N N . LEU A 1 100 ? -7.926 12.372 -17.093 1.00 55.53 100 LEU A N 1
ATOM 763 C CA . LEU A 1 100 ? -8.870 11.420 -17.698 1.00 55.53 100 LEU A CA 1
ATOM 764 C C . LEU A 1 100 ? -9.934 10.978 -16.686 1.00 55.53 100 LEU A C 1
ATOM 766 O O . LEU A 1 100 ? -9.563 10.753 -15.509 1.00 55.53 100 LEU A O 1
#

Nearest PDB structures (foldseek):
  6sbx-assembly1_C  TM=7.262E-01  e=1.006E+00  Myxococcus xanthus
  5x3t-assembly1_C  TM=5.429E-01  e=1.080E+00  Mycobacterium tuberculosis H37Rv

Sequence (100 aa):
MKTTFDLPPELVRELKLRAVHEGRKLKDVAADLLKRGLDAPETTAKPRTTKPKIQIQSNGLPVVRCAANAPAKRMTADELLALEREALAGEDLQRLGHAL

Solvent-accessible surface area (backbone atoms only — not comparable to full-atom values): 6382 Å² total; per-residue (Å²): 135,93,83,88,78,94,71,62,70,67,60,57,49,52,49,48,52,49,15,60,77,69,74,47,58,53,69,58,53,51,50,52,52,51,49,54,60,70,70,44,72,86,67,82,65,65,78,90,67,78,67,57,54,72,42,74,46,99,87,68,51,78,42,74,45,70,64,97,80,45,70,72,80,77,50,53,73,68,55,50,54,49,51,51,52,54,52,52,52,52,50,52,38,46,74,71,68,54,72,131

Foldseek 3Di:
DDDDDDDDPVVVVVLVVVCVVVVHDSVVSVVVVVVCVVPPPPCPPPPPDPQFDFDQDPVRDTDRHDDPPDPVVVDDPVRVVVVVVVVVVQVVCVVVVNDD

Mean predicted aligned error: 15.7 Å

Secondary structure (DSSP, 8-state):
--------HHHHHHHHHHHHHHT--HHHHHHHHHHHHHSS-------S----EEEE-TTS-EEEE--TT-GGGG--HHHHHHHHHHHHHHHHHHHTT---

pLDDT: mean 86.6, std 13.18, range [46.5, 97.44]